Protein AF-A0A317DSK6-F1 (afdb_monomer)

Foldseek 3Di:
DDDPQCDALLNCLLVVHDLVPQPDDPLALSNLRSQLNVLCSVLVVDDPPDVSSVVSNVSSVVSVVSSVVRDHPPPDD

Mean predicted aligned error: 6.09 Å

Solvent-accessible surface area (backbone atoms only — not comparable to full-atom values): 4332 Å² total; per-residue (Å²): 137,83,69,94,85,68,79,50,22,31,58,39,26,67,71,70,47,61,81,85,71,59,87,49,61,86,84,38,24,65,28,24,44,34,51,15,36,21,28,42,28,46,24,68,78,42,58,92,85,38,71,66,25,56,54,26,44,51,51,16,50,53,2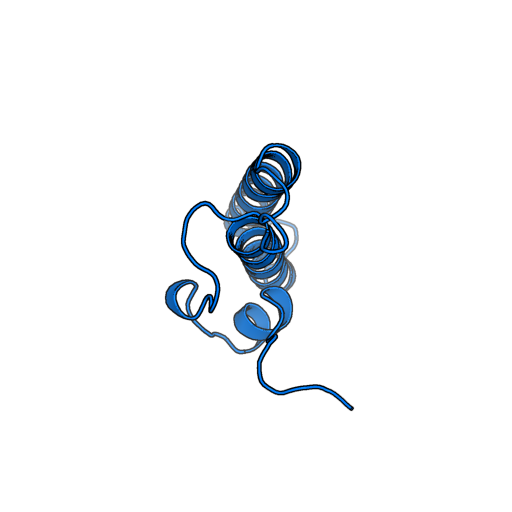4,45,54,46,27,71,69,28,63,74,74,77,75,81,130

Secondary structure (DSSP, 8-state):
---TT---HHHHHHTT--GGG--SPTTSHHHHHHHHHHHHHHHHHS-TT-HHHHHHHHHHHHHHHHHHHSPP-----

Sequence (77 aa):
MITPHNMDGRVAAQQGRPVSTNPHATGTRAYYGWLADWHEGQAVQLRAGDPKRCKLNEMARQYRLRFHLAPPSAAGA

Radius of gyration: 13.2 Å; Cα contacts (8 Å, |Δi|>4): 102; chains: 1; bounding box: 29×29×39 Å

Organism: NCBI:txid2211142

pLDDT: mean 85.23, std 17.49, range [33.91, 97.12]

Structure (mmCIF, N/CA/C/O backbone):
data_AF-A0A317DSK6-F1
#
_entry.id   AF-A0A317DSK6-F1
#
loop_
_atom_site.group_PDB
_atom_site.id
_atom_site.type_symbol
_atom_site.label_atom_id
_atom_site.label_alt_id
_atom_site.label_comp_id
_atom_site.label_asym_id
_atom_site.label_entity_id
_atom_site.label_seq_id
_atom_site.pdbx_PDB_ins_code
_atom_site.Cartn_x
_atom_site.Cartn_y
_atom_site.Cartn_z
_atom_site.occupancy
_atom_site.B_iso_or_equiv
_atom_site.auth_seq_id
_atom_si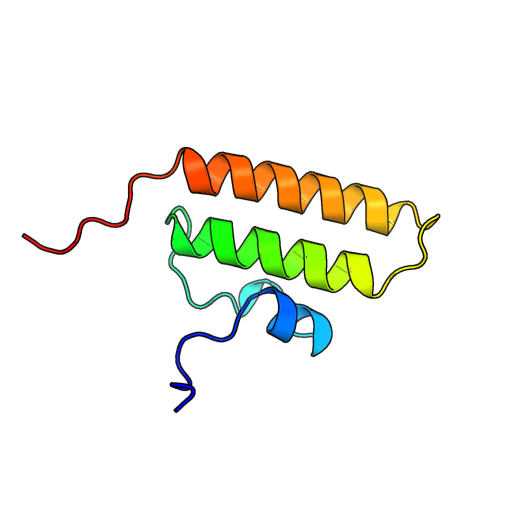te.auth_comp_id
_atom_site.auth_asym_id
_atom_site.auth_atom_id
_atom_site.pdbx_PDB_model_num
ATOM 1 N N . MET A 1 1 ? -8.294 -19.979 -14.992 1.00 35.22 1 MET A N 1
ATOM 2 C CA . MET A 1 1 ? -6.927 -20.379 -14.595 1.00 35.22 1 MET A CA 1
ATOM 3 C C . MET A 1 1 ? -6.306 -19.207 -13.853 1.00 35.22 1 MET A C 1
ATOM 5 O O . MET A 1 1 ? -6.103 -18.174 -14.470 1.00 35.22 1 MET A O 1
ATOM 9 N N . ILE A 1 2 ? -6.111 -19.315 -12.536 1.00 36.84 2 ILE A N 1
ATOM 10 C CA . ILE A 1 2 ? -5.435 -18.286 -11.731 1.00 36.84 2 ILE A CA 1
ATOM 11 C C . ILE A 1 2 ? -3.972 -18.713 -11.661 1.00 36.84 2 ILE A C 1
ATOM 13 O O . ILE A 1 2 ? -3.644 -19.692 -10.995 1.00 36.84 2 ILE A O 1
ATOM 17 N N . THR A 1 3 ? -3.104 -18.052 -12.419 1.00 39.16 3 THR A N 1
ATOM 18 C CA . THR A 1 3 ? -1.660 -18.282 -12.335 1.00 39.16 3 THR A CA 1
ATOM 19 C C . THR A 1 3 ? -1.161 -17.885 -10.939 1.00 39.16 3 THR A C 1
ATOM 21 O O . THR A 1 3 ? -1.431 -16.764 -10.507 1.00 39.16 3 THR A O 1
ATOM 24 N N . PRO A 1 4 ? -0.401 -18.745 -10.238 1.00 42.97 4 PRO A N 1
ATOM 25 C CA . PRO A 1 4 ? 0.029 -18.532 -8.849 1.00 42.97 4 PRO A CA 1
ATOM 26 C C . PRO A 1 4 ? 1.052 -17.392 -8.640 1.00 42.97 4 PRO A C 1
ATOM 28 O O . PRO A 1 4 ? 1.555 -17.223 -7.533 1.00 42.97 4 PRO A O 1
ATOM 31 N N . HIS A 1 5 ? 1.359 -16.593 -9.669 1.00 48.69 5 HIS A N 1
ATOM 32 C CA . HIS A 1 5 ? 2.396 -15.553 -9.631 1.00 48.69 5 HIS A CA 1
ATOM 33 C C . HIS A 1 5 ? 1.895 -14.114 -9.444 1.00 48.69 5 HIS A C 1
ATOM 35 O O . HIS A 1 5 ? 2.717 -13.226 -9.255 1.00 48.69 5 HIS A O 1
ATOM 41 N N . ASN A 1 6 ? 0.582 -13.878 -9.406 1.00 57.12 6 ASN A N 1
ATOM 42 C CA . ASN A 1 6 ? 0.007 -12.547 -9.177 1.00 57.12 6 ASN A CA 1
ATOM 43 C C . ASN A 1 6 ? -0.993 -12.601 -8.018 1.00 57.12 6 ASN A C 1
ATOM 45 O O . ASN A 1 6 ? -2.200 -12.527 -8.226 1.00 57.12 6 ASN A O 1
ATOM 49 N N . MET A 1 7 ? -0.513 -12.795 -6.787 1.00 69.44 7 MET A N 1
ATOM 50 C CA . MET A 1 7 ? -1.380 -12.598 -5.624 1.00 69.44 7 MET A CA 1
ATOM 51 C C . MET A 1 7 ? -1.672 -11.101 -5.491 1.00 69.44 7 MET A C 1
ATOM 53 O O . MET A 1 7 ? -0.769 -10.329 -5.167 1.00 69.44 7 MET A O 1
ATOM 57 N N . ASP A 1 8 ? -2.924 -10.710 -5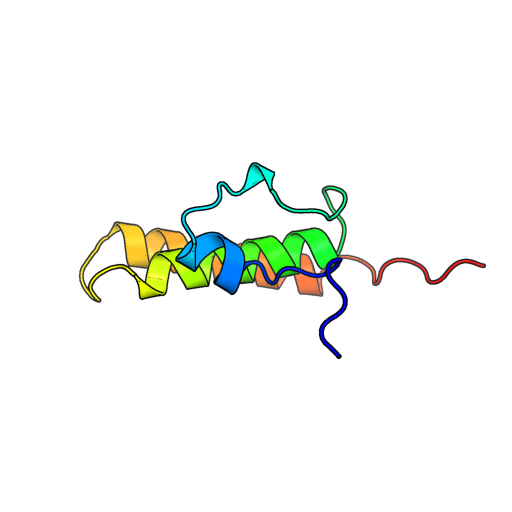.722 1.00 85.62 8 ASP A N 1
ATOM 58 C CA . ASP A 1 8 ? -3.382 -9.332 -5.551 1.00 85.62 8 ASP A CA 1
ATOM 59 C C . ASP A 1 8 ? -3.093 -8.827 -4.133 1.00 85.62 8 ASP A C 1
ATOM 61 O O . ASP A 1 8 ? -3.315 -9.535 -3.142 1.00 85.62 8 ASP A O 1
ATOM 65 N N . GLY A 1 9 ? -2.648 -7.572 -4.016 1.00 91.00 9 GLY A N 1
ATOM 66 C CA . GLY A 1 9 ? -2.314 -6.970 -2.722 1.00 91.00 9 GLY A CA 1
ATOM 67 C C . GLY A 1 9 ? -3.482 -7.019 -1.739 1.00 91.00 9 GLY A C 1
ATOM 68 O O . GLY A 1 9 ? -3.296 -7.326 -0.560 1.00 91.00 9 GLY A O 1
ATOM 69 N N . ARG A 1 10 ? -4.710 -6.829 -2.236 1.00 93.25 10 ARG A N 1
ATOM 70 C CA . ARG A 1 10 ? -5.937 -6.919 -1.434 1.00 93.25 10 ARG A CA 1
ATOM 71 C C . ARG A 1 10 ? -6.131 -8.308 -0.821 1.00 93.25 10 ARG A C 1
ATOM 73 O O . ARG A 1 10 ? -6.463 -8.401 0.360 1.00 93.25 10 ARG A O 1
ATOM 80 N N . VAL A 1 11 ? -5.899 -9.370 -1.594 1.00 92.50 11 VAL A N 1
ATOM 81 C CA . VAL A 1 11 ? -6.018 -10.759 -1.119 1.00 92.50 11 VAL A CA 1
ATOM 82 C C . VAL A 1 11 ? -4.936 -11.054 -0.084 1.00 92.50 11 VAL A C 1
ATOM 84 O O . VAL A 1 11 ? -5.234 -11.601 0.975 1.00 92.50 11 VAL A O 1
ATOM 87 N N . ALA A 1 12 ? -3.696 -10.625 -0.338 1.00 93.00 12 ALA A N 1
ATOM 88 C CA . ALA A 1 12 ? -2.600 -10.775 0.616 1.00 93.00 12 ALA A CA 1
ATOM 89 C C . ALA A 1 12 ? -2.922 -10.103 1.965 1.00 93.00 12 ALA A C 1
ATOM 91 O O . ALA A 1 12 ? -2.742 -10.711 3.020 1.00 93.00 12 ALA A O 1
ATOM 92 N N . ALA A 1 13 ? -3.470 -8.886 1.942 1.00 94.81 13 ALA A N 1
ATOM 93 C CA . ALA A 1 13 ? -3.887 -8.176 3.148 1.00 94.81 13 ALA A CA 1
ATOM 94 C C . ALA A 1 13 ? -5.005 -8.896 3.917 1.00 94.81 13 ALA A C 1
ATOM 96 O O . ALA A 1 13 ? -4.937 -9.004 5.141 1.00 94.81 13 ALA A O 1
ATOM 97 N N . GLN A 1 14 ? -6.015 -9.409 3.213 1.00 92.62 14 GLN A N 1
ATOM 98 C CA . GLN A 1 14 ? -7.123 -10.163 3.814 1.00 92.62 14 GLN A CA 1
ATOM 99 C C . GLN A 1 14 ? -6.677 -11.500 4.417 1.00 92.62 14 GLN A C 1
ATOM 101 O O . GLN A 1 14 ? -7.287 -11.983 5.363 1.00 92.62 14 GLN A O 1
ATOM 106 N N . GLN A 1 15 ? -5.584 -12.073 3.913 1.00 93.38 15 GLN A N 1
ATOM 107 C CA . GLN A 1 15 ? -4.949 -13.266 4.476 1.00 93.38 15 GLN A CA 1
ATOM 108 C C . GLN A 1 15 ? -3.965 -12.952 5.618 1.00 93.38 15 GLN A C 1
ATOM 110 O O . GLN A 1 15 ? -3.278 -13.853 6.094 1.00 93.38 15 GLN A O 1
ATOM 115 N N . GLY A 1 16 ? -3.841 -11.687 6.038 1.00 92.56 16 GLY A N 1
ATOM 116 C CA . GLY A 1 16 ? -2.900 -11.278 7.084 1.00 92.56 16 GLY A CA 1
ATOM 117 C C . GLY A 1 16 ? -1.429 -11.326 6.657 1.00 92.56 16 GLY A C 1
ATOM 118 O O . GLY A 1 16 ? -0.541 -11.301 7.509 1.00 92.56 16 GLY A O 1
ATOM 119 N N . ARG A 1 17 ? -1.139 -11.391 5.350 1.00 93.12 17 ARG A N 1
ATOM 120 C CA . ARG A 1 17 ? 0.241 -11.378 4.854 1.00 93.12 17 ARG A CA 1
ATOM 121 C C . ARG A 1 17 ? 0.853 -9.984 4.996 1.00 93.12 17 ARG A C 1
ATOM 123 O O . ARG A 1 17 ? 0.183 -8.991 4.692 1.00 93.12 17 ARG A O 1
ATOM 130 N N . PRO A 1 18 ? 2.130 -9.883 5.400 1.00 93.69 18 PRO A N 1
ATOM 131 C CA . PRO A 1 18 ? 2.790 -8.595 5.532 1.00 93.69 18 PRO A CA 1
ATOM 132 C C . PRO A 1 18 ? 3.064 -7.965 4.164 1.00 93.69 18 PRO A C 1
ATOM 134 O O . PRO A 1 18 ? 3.201 -8.651 3.150 1.00 93.69 18 PRO A O 1
ATOM 137 N N . VAL A 1 19 ? 3.215 -6.640 4.152 1.00 91.62 19 VAL A N 1
ATOM 138 C CA . VAL A 1 19 ? 3.521 -5.847 2.949 1.00 91.62 19 VAL A CA 1
ATOM 139 C C . VAL A 1 19 ? 4.817 -6.289 2.245 1.00 91.62 19 VAL A C 1
ATOM 141 O O . VAL A 1 19 ? 4.948 -6.136 1.035 1.00 91.62 19 VAL A O 1
ATOM 144 N N . SER A 1 20 ? 5.757 -6.892 2.982 1.00 91.00 20 SER A N 1
ATOM 145 C CA . SER A 1 20 ? 7.010 -7.452 2.454 1.00 91.00 20 SER A CA 1
ATOM 146 C C . SER A 1 20 ? 6.809 -8.656 1.530 1.00 91.00 20 SER A C 1
ATOM 148 O O . SER A 1 20 ? 7.750 -9.062 0.859 1.00 91.00 20 SER A O 1
ATOM 150 N N . THR A 1 21 ? 5.595 -9.215 1.467 1.00 92.56 21 THR A N 1
ATOM 151 C CA . THR A 1 21 ? 5.240 -10.275 0.507 1.00 92.56 21 THR A CA 1
ATOM 152 C C . THR A 1 21 ? 4.934 -9.753 -0.896 1.00 92.56 21 THR A C 1
ATOM 154 O O . THR A 1 21 ? 4.615 -10.556 -1.771 1.00 92.56 21 THR A O 1
ATOM 157 N N . ASN A 1 22 ? 5.030 -8.437 -1.123 1.00 92.25 22 ASN A N 1
ATOM 158 C CA . ASN A 1 22 ? 4.900 -7.840 -2.448 1.00 92.25 22 ASN A CA 1
ATOM 159 C C . ASN A 1 22 ? 5.913 -8.480 -3.419 1.00 92.25 22 ASN A C 1
ATOM 161 O O . ASN A 1 22 ? 7.118 -8.357 -3.188 1.00 92.25 22 ASN A O 1
ATOM 165 N N . PRO A 1 23 ? 5.462 -9.140 -4.501 1.00 90.44 23 PRO A N 1
ATOM 166 C CA . PRO A 1 23 ? 6.359 -9.823 -5.430 1.00 90.44 23 PRO A CA 1
ATOM 167 C C . PRO A 1 23 ? 7.046 -8.869 -6.419 1.00 90.44 23 PRO A C 1
ATOM 169 O O . PRO A 1 23 ? 7.924 -9.286 -7.172 1.00 90.44 23 PRO A O 1
ATOM 172 N N . HIS A 1 24 ? 6.634 -7.602 -6.474 1.00 88.50 24 HIS A N 1
ATOM 173 C CA . HIS A 1 24 ? 7.105 -6.656 -7.476 1.00 88.50 24 HIS A CA 1
ATOM 174 C C . HIS A 1 24 ? 8.320 -5.864 -6.991 1.00 88.50 24 HIS A C 1
ATOM 176 O O . HIS A 1 24 ? 8.409 -5.462 -5.831 1.00 88.50 24 HIS A O 1
ATOM 182 N N . ALA A 1 25 ? 9.232 -5.565 -7.916 1.00 88.12 25 ALA A N 1
ATOM 183 C CA . ALA A 1 25 ? 10.394 -4.735 -7.631 1.00 88.12 25 ALA A CA 1
ATOM 184 C C . ALA A 1 25 ? 9.983 -3.318 -7.198 1.00 88.12 25 ALA A C 1
ATOM 186 O O . ALA A 1 25 ? 9.131 -2.683 -7.829 1.00 88.12 25 ALA A O 1
ATOM 187 N N . THR A 1 26 ? 10.621 -2.809 -6.143 1.00 90.31 26 THR A N 1
ATOM 188 C CA . THR A 1 26 ? 10.381 -1.467 -5.600 1.00 90.31 26 THR A CA 1
ATOM 189 C C . THR A 1 26 ? 10.472 -0.395 -6.684 1.00 90.31 26 THR A C 1
ATOM 191 O O . THR A 1 26 ? 11.363 -0.415 -7.528 1.00 90.31 26 THR A O 1
ATOM 194 N N . GLY A 1 27 ? 9.548 0.565 -6.652 1.00 88.38 27 GLY A N 1
ATOM 195 C CA . GLY A 1 27 ? 9.533 1.697 -7.584 1.00 88.38 27 GLY A CA 1
ATOM 196 C C . GLY A 1 27 ? 8.864 1.418 -8.930 1.00 88.38 27 GLY A C 1
ATOM 197 O O . GLY A 1 27 ? 8.627 2.355 -9.689 1.00 88.38 27 GLY A O 1
ATOM 198 N N . THR A 1 28 ? 8.503 0.167 -9.217 1.00 90.12 28 THR A N 1
ATOM 199 C CA . THR A 1 28 ? 7.739 -0.172 -10.423 1.00 90.12 28 THR A CA 1
ATOM 200 C C . THR A 1 28 ? 6.262 0.194 -10.289 1.00 90.12 28 THR A C 1
ATOM 202 O O . THR A 1 28 ? 5.708 0.283 -9.189 1.00 90.12 28 THR A O 1
ATOM 205 N N . ARG A 1 29 ? 5.583 0.342 -11.432 1.00 91.25 29 ARG A N 1
ATOM 206 C CA . ARG A 1 29 ? 4.129 0.527 -11.471 1.00 91.25 29 ARG A CA 1
ATOM 207 C C . ARG A 1 29 ? 3.399 -0.611 -10.747 1.00 91.25 29 ARG A C 1
ATOM 209 O O . ARG A 1 29 ? 2.547 -0.340 -9.910 1.00 91.25 29 ARG A O 1
ATOM 216 N N . ALA A 1 30 ? 3.779 -1.865 -10.994 1.00 90.88 30 ALA A N 1
ATOM 217 C CA . ALA A 1 30 ? 3.173 -3.025 -10.335 1.00 90.88 30 ALA A CA 1
ATOM 218 C C . ALA A 1 30 ? 3.367 -3.006 -8.807 1.00 90.88 30 ALA A C 1
ATOM 220 O O . ALA A 1 30 ? 2.424 -3.273 -8.066 1.00 90.88 30 ALA A O 1
ATOM 221 N N . TYR A 1 31 ? 4.543 -2.588 -8.327 1.00 92.56 31 TYR A N 1
ATOM 222 C CA . TYR A 1 31 ? 4.804 -2.421 -6.897 1.00 92.56 31 TYR A CA 1
ATOM 223 C C . TYR A 1 31 ? 3.850 -1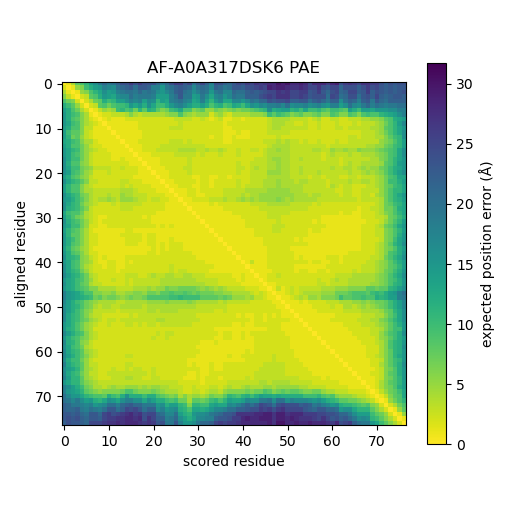.426 -6.238 1.00 92.56 31 TYR A C 1
ATOM 225 O O . TYR A 1 31 ? 3.251 -1.747 -5.212 1.00 92.56 31 TYR A O 1
ATOM 233 N N . TYR A 1 32 ? 3.658 -0.248 -6.836 1.00 94.5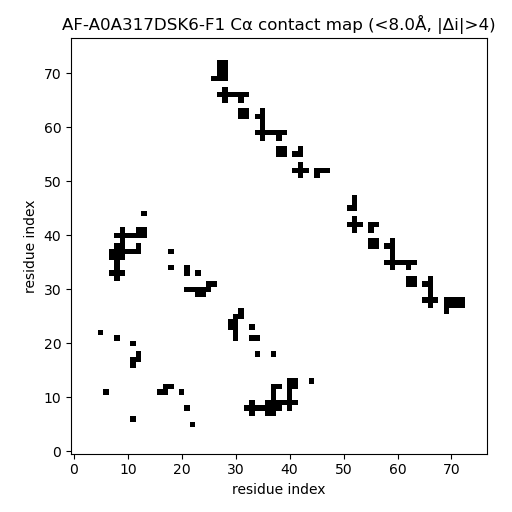6 32 TYR A N 1
ATOM 234 C CA . TYR A 1 32 ? 2.741 0.754 -6.292 1.00 94.56 32 TYR A CA 1
ATOM 235 C C . TYR A 1 32 ? 1.274 0.323 -6.367 1.00 94.56 32 TYR A C 1
ATOM 237 O O . TYR A 1 32 ? 0.526 0.574 -5.424 1.00 94.56 32 TYR A O 1
ATOM 245 N N . GLY A 1 33 ? 0.871 -0.355 -7.445 1.00 94.19 33 GLY A N 1
ATOM 246 C CA . GLY A 1 33 ? -0.480 -0.908 -7.576 1.00 94.19 33 GLY A CA 1
ATOM 247 C C . GLY A 1 33 ? -0.778 -1.918 -6.470 1.00 94.19 33 GLY A C 1
ATOM 248 O O . GLY A 1 33 ? -1.729 -1.751 -5.712 1.00 94.19 33 GLY A O 1
ATOM 249 N N . TRP A 1 34 ? 0.122 -2.883 -6.287 1.00 95.50 34 TRP A N 1
ATOM 250 C CA . TRP A 1 34 ? -0.005 -3.894 -5.242 1.00 95.50 34 TRP A CA 1
ATOM 251 C C . TRP A 1 34 ? -0.053 -3.285 -3.837 1.00 95.50 34 TRP A C 1
ATOM 253 O O . TRP A 1 34 ? -0.881 -3.683 -3.018 1.00 95.50 34 TRP A O 1
ATOM 263 N N . LEU A 1 35 ? 0.794 -2.287 -3.548 1.00 96.12 35 LEU A N 1
ATOM 264 C CA . LEU A 1 35 ? 0.761 -1.593 -2.259 1.00 96.12 35 LEU A CA 1
ATOM 265 C C . LEU A 1 35 ? -0.569 -0.883 -2.026 1.00 96.12 35 LEU A C 1
ATOM 267 O O . LEU A 1 35 ? -1.081 -0.932 -0.907 1.00 96.12 35 LEU A O 1
ATOM 271 N N . ALA A 1 36 ? -1.130 -0.234 -3.048 1.00 96.38 36 ALA A N 1
ATOM 272 C CA . ALA A 1 36 ? -2.433 0.402 -2.926 1.00 96.38 36 ALA A CA 1
ATOM 273 C C . ALA A 1 36 ? -3.511 -0.624 -2.554 1.00 96.38 36 ALA A C 1
ATOM 275 O O . ALA A 1 36 ? -4.219 -0.436 -1.563 1.00 96.38 36 ALA A O 1
ATOM 276 N N . ASP A 1 37 ? -3.568 -1.738 -3.281 1.00 95.75 37 ASP A N 1
ATOM 277 C CA . ASP A 1 37 ? -4.562 -2.787 -3.057 1.00 95.75 37 ASP A CA 1
ATOM 278 C C . ASP A 1 37 ? -4.405 -3.449 -1.682 1.00 95.75 37 ASP A C 1
ATOM 280 O O . ASP A 1 37 ? -5.399 -3.747 -1.015 1.00 95.75 37 ASP A O 1
ATOM 284 N N . TRP A 1 38 ? -3.165 -3.635 -1.216 1.00 97.00 38 TRP A N 1
ATOM 285 C CA . TRP A 1 38 ? -2.881 -4.167 0.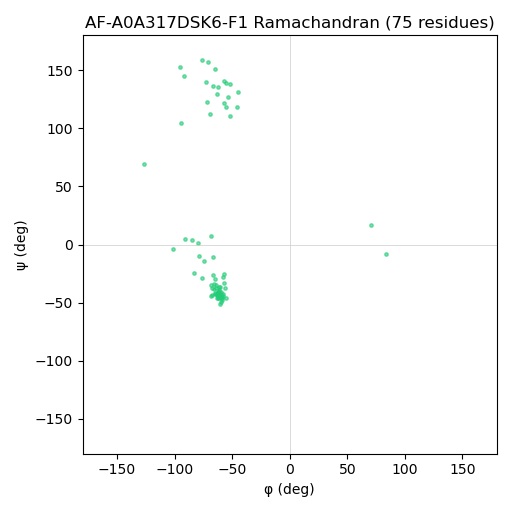118 1.00 97.00 38 TRP A CA 1
ATOM 286 C C . TRP A 1 38 ? -3.394 -3.243 1.226 1.00 97.00 38 TRP A C 1
ATOM 288 O O . TRP A 1 38 ? -4.073 -3.696 2.150 1.00 97.00 38 TRP A O 1
ATOM 298 N N . HIS A 1 39 ? -3.142 -1.936 1.121 1.00 96.75 39 HIS A N 1
ATOM 299 C CA . HIS A 1 39 ? -3.611 -0.972 2.119 1.00 96.75 39 HIS A CA 1
ATOM 300 C C . HIS A 1 39 ? -5.140 -0.870 2.143 1.00 96.75 39 HIS A C 1
ATOM 302 O O . HIS A 1 39 ? -5.730 -0.820 3.223 1.00 96.75 39 HIS A O 1
ATOM 308 N N . GLU A 1 40 ? -5.801 -0.926 0.985 1.00 95.38 40 GLU A N 1
ATOM 309 C CA . GLU A 1 40 ? -7.263 -1.017 0.933 1.00 95.38 40 GLU A CA 1
ATOM 310 C C . GLU A 1 40 ? -7.794 -2.308 1.555 1.00 95.38 40 GLU A C 1
ATOM 312 O O . GLU A 1 40 ? -8.771 -2.277 2.301 1.00 95.38 40 GLU A O 1
ATOM 317 N N . GLY A 1 41 ? -7.151 -3.445 1.280 1.00 94.94 41 GLY A N 1
ATOM 318 C CA . GLY A 1 41 ? -7.534 -4.729 1.864 1.00 94.94 41 GLY A CA 1
ATOM 319 C C . GLY A 1 41 ? -7.440 -4.731 3.392 1.00 94.94 41 GLY A C 1
ATOM 320 O O . GLY A 1 41 ? -8.307 -5.300 4.055 1.00 94.94 41 GLY A O 1
ATOM 321 N N . GLN A 1 42 ? -6.444 -4.049 3.966 1.00 95.19 42 GLN A N 1
ATOM 322 C CA . GLN A 1 42 ? -6.369 -3.810 5.411 1.00 95.19 42 GLN A CA 1
ATOM 323 C C . GLN A 1 42 ? -7.476 -2.857 5.886 1.00 95.19 42 GLN A C 1
ATOM 325 O O . GLN A 1 42 ? -8.143 -3.127 6.881 1.00 95.19 42 GLN A O 1
ATOM 330 N N . ALA A 1 43 ? -7.723 -1.762 5.161 1.00 94.94 43 ALA A N 1
ATOM 331 C CA . ALA A 1 43 ? -8.733 -0.770 5.531 1.00 94.94 43 ALA A CA 1
ATOM 332 C C . ALA A 1 43 ? -10.156 -1.358 5.577 1.00 94.94 43 ALA A C 1
ATOM 334 O O . ALA A 1 43 ? -10.946 -1.001 6.452 1.00 94.94 43 ALA A O 1
ATOM 335 N N . VAL A 1 44 ? -10.482 -2.280 4.664 1.00 93.38 44 VAL A N 1
ATOM 336 C CA . VAL A 1 44 ? -11.787 -2.962 4.609 1.00 93.38 44 VAL A CA 1
ATOM 337 C C . VAL A 1 44 ? -12.031 -3.849 5.834 1.00 93.38 44 VAL A C 1
ATOM 339 O O . VAL A 1 44 ? -13.177 -3.985 6.256 1.00 93.38 44 VAL A O 1
ATOM 342 N N . GLN A 1 45 ? -10.977 -4.404 6.438 1.00 92.00 45 GLN A N 1
ATOM 343 C CA . GLN A 1 45 ? -11.084 -5.225 7.652 1.00 92.00 45 GLN A CA 1
ATOM 344 C C . GLN A 1 45 ? -11.347 -4.390 8.915 1.00 92.00 45 GLN A C 1
ATOM 346 O O . GLN A 1 45 ? -11.737 -4.929 9.950 1.00 92.00 45 GLN A O 1
ATOM 351 N N . LEU A 1 46 ? -11.157 -3.071 8.843 1.00 93.44 46 LEU A N 1
ATOM 352 C CA . LEU A 1 46 ? -11.370 -2.154 9.955 1.00 93.44 46 LEU A CA 1
ATOM 353 C C . LEU A 1 46 ? -12.759 -1.514 9.910 1.00 93.44 46 LEU A C 1
ATOM 355 O O . LEU A 1 46 ? -13.351 -1.287 8.850 1.00 93.44 46 LEU A O 1
ATOM 359 N N . ARG A 1 47 ? -13.269 -1.137 11.086 1.00 92.06 47 ARG A N 1
ATOM 360 C CA . ARG A 1 47 ? -14.538 -0.404 11.209 1.00 92.06 47 ARG A CA 1
ATOM 361 C C . ARG A 1 47 ? -14.431 0.979 10.560 1.00 92.06 47 ARG A C 1
ATOM 363 O O . ARG A 1 47 ? -13.363 1.583 10.540 1.00 92.06 47 ARG A O 1
ATOM 370 N N . ALA A 1 48 ? -15.551 1.502 10.059 1.00 84.88 48 ALA A N 1
ATOM 371 C CA . ALA A 1 48 ? -15.592 2.768 9.318 1.00 84.88 48 ALA A CA 1
ATOM 372 C C . ALA A 1 48 ? -15.024 3.974 10.096 1.00 84.88 48 ALA A C 1
ATOM 374 O O . ALA A 1 48 ? -14.414 4.844 9.487 1.00 84.88 48 ALA A O 1
ATOM 375 N N . GLY A 1 49 ? -15.184 4.002 11.423 1.00 88.06 49 GLY A N 1
ATOM 376 C CA . GLY A 1 49 ? -14.664 5.064 12.293 1.00 88.06 49 GLY A CA 1
ATOM 377 C C . GLY A 1 49 ? -13.264 4.817 12.862 1.00 88.06 49 GLY A C 1
ATOM 378 O O . GLY A 1 49 ? -12.817 5.597 13.696 1.00 88.06 49 GLY A O 1
ATOM 379 N N . ASP A 1 50 ? -12.578 3.736 12.475 1.00 93.75 50 ASP A N 1
ATOM 380 C CA . ASP A 1 50 ? -11.228 3.471 12.974 1.00 93.75 50 ASP A CA 1
ATOM 381 C C . ASP A 1 50 ? -10.234 4.467 12.342 1.00 93.75 50 ASP A C 1
ATOM 383 O O . ASP A 1 50 ? -10.107 4.505 11.113 1.00 93.75 50 ASP A O 1
ATOM 387 N N . PRO A 1 51 ? -9.481 5.258 13.128 1.00 92.69 51 PRO A N 1
ATOM 388 C CA . PRO A 1 51 ? -8.491 6.187 12.580 1.00 92.69 51 PRO A CA 1
ATOM 389 C C . PRO A 1 51 ? -7.421 5.482 11.730 1.00 92.69 51 PRO A C 1
ATOM 391 O O . PRO A 1 51 ? -6.891 6.069 10.781 1.00 92.69 51 PRO A O 1
ATOM 394 N N . LYS A 1 52 ? -7.125 4.203 12.004 1.00 93.75 52 LYS A N 1
ATOM 395 C CA . LYS A 1 52 ? -6.213 3.398 11.182 1.00 93.75 52 LYS A CA 1
ATOM 396 C C . LYS A 1 52 ? -6.779 3.162 9.785 1.00 93.75 52 LYS A C 1
ATOM 398 O O . LYS A 1 52 ? -6.011 3.169 8.828 1.00 93.75 52 LYS A O 1
ATOM 403 N N . ARG A 1 53 ? -8.101 3.028 9.637 1.00 94.62 53 ARG A N 1
ATOM 404 C CA . ARG A 1 53 ? -8.758 2.888 8.329 1.00 94.62 53 ARG A CA 1
ATOM 405 C C . ARG A 1 53 ? -8.538 4.126 7.469 1.00 94.62 53 ARG A C 1
ATOM 407 O O . ARG A 1 53 ? -8.159 3.993 6.309 1.00 94.62 53 ARG A O 1
ATOM 414 N N . CYS A 1 54 ? -8.715 5.320 8.039 1.00 93.75 54 CYS A N 1
ATOM 415 C CA . CYS A 1 54 ? -8.450 6.578 7.338 1.00 93.75 54 CYS A CA 1
ATOM 416 C C . CYS A 1 54 ? -6.989 6.666 6.882 1.00 93.75 54 CYS A C 1
ATOM 418 O O . CYS A 1 54 ? -6.725 6.984 5.724 1.00 93.75 54 CYS A O 1
ATOM 420 N N . LYS A 1 55 ? -6.044 6.309 7.761 1.00 95.31 55 LYS A N 1
ATOM 421 C CA . LYS A 1 55 ? -4.614 6.300 7.428 1.00 95.31 55 LYS A CA 1
ATOM 422 C C . LYS A 1 55 ? -4.281 5.319 6.300 1.00 95.31 55 LYS A C 1
ATOM 424 O O . LYS A 1 55 ? -3.547 5.674 5.384 1.00 95.31 55 LYS A O 1
ATOM 429 N N . LEU A 1 56 ? -4.830 4.106 6.344 1.00 95.81 56 LEU A N 1
ATOM 430 C CA . LEU A 1 56 ? -4.624 3.090 5.308 1.00 95.81 56 LEU A CA 1
ATOM 431 C C . LEU A 1 56 ? -5.215 3.523 3.959 1.00 95.81 56 LEU A C 1
ATOM 433 O O . LEU A 1 56 ? -4.556 3.373 2.935 1.00 95.81 56 LEU A O 1
ATOM 437 N N . ASN A 1 57 ? -6.408 4.122 3.952 1.00 95.31 57 ASN A N 1
ATOM 438 C CA . ASN A 1 57 ? -7.012 4.668 2.733 1.00 95.31 57 ASN A CA 1
ATOM 439 C C . ASN A 1 57 ? -6.175 5.804 2.129 1.00 95.31 57 ASN A C 1
ATOM 441 O O . ASN A 1 57 ? -5.988 5.853 0.913 1.00 95.31 57 ASN A O 1
ATOM 445 N N . GLU A 1 58 ? -5.636 6.695 2.963 1.00 96.31 58 GLU A N 1
ATOM 446 C CA . GLU A 1 58 ? -4.754 7.768 2.496 1.00 96.31 58 GLU A CA 1
ATOM 447 C C . GLU A 1 58 ? -3.450 7.204 1.912 1.00 96.31 58 GLU A C 1
ATOM 449 O O . GLU A 1 58 ? -3.034 7.600 0.823 1.00 96.31 58 GLU A O 1
ATOM 454 N N . MET A 1 59 ? -2.846 6.203 2.560 1.00 96.69 59 MET A N 1
ATOM 455 C CA . MET A 1 59 ? -1.684 5.499 2.006 1.00 96.69 59 MET A CA 1
ATOM 456 C C . MET A 1 59 ? -2.001 4.834 0.662 1.00 96.69 59 MET A C 1
ATOM 458 O O . MET A 1 59 ? -1.239 4.984 -0.294 1.00 96.69 59 MET A O 1
ATOM 462 N N . ALA A 1 60 ? -3.142 4.148 0.553 1.00 96.19 60 ALA A N 1
ATOM 463 C CA . ALA A 1 60 ? -3.578 3.536 -0.697 1.00 96.19 60 ALA A CA 1
ATOM 464 C C . ALA A 1 60 ? -3.718 4.572 -1.822 1.00 96.19 60 ALA A C 1
ATOM 466 O O . ALA A 1 60 ? -3.261 4.348 -2.946 1.00 96.19 60 ALA A O 1
ATOM 467 N N . ARG A 1 61 ? -4.287 5.743 -1.515 1.00 96.38 61 ARG A N 1
ATOM 468 C CA . ARG A 1 61 ? -4.407 6.861 -2.457 1.00 96.38 61 ARG A CA 1
ATOM 469 C C . ARG A 1 61 ? -3.041 7.368 -2.918 1.00 96.38 61 ARG A C 1
ATOM 471 O O . ARG A 1 61 ? -2.839 7.547 -4.118 1.00 96.38 61 ARG A O 1
ATOM 478 N N . GLN A 1 62 ? -2.092 7.557 -2.003 1.00 97.12 62 GLN A N 1
ATOM 479 C CA . GLN A 1 62 ? -0.733 7.989 -2.349 1.00 97.12 62 GLN A CA 1
ATOM 480 C C . GLN A 1 62 ? -0.022 6.979 -3.255 1.00 97.12 62 GLN A C 1
ATOM 482 O O . GLN A 1 62 ? 0.626 7.36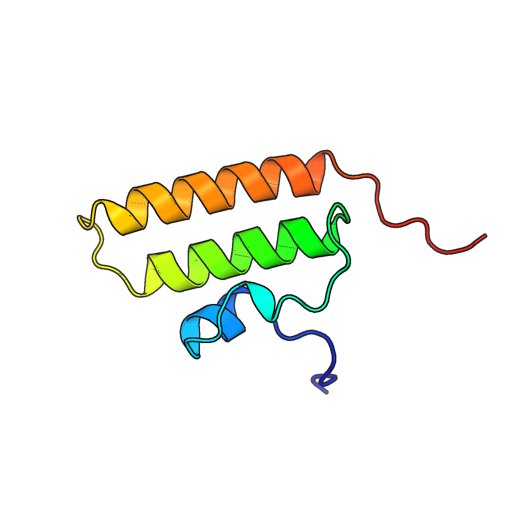8 -4.229 1.00 97.12 62 GLN A O 1
ATOM 487 N N . TYR A 1 63 ? -0.181 5.681 -2.992 1.00 96.12 63 TYR A N 1
ATOM 488 C CA . TYR A 1 63 ? 0.375 4.649 -3.862 1.00 96.12 63 TYR A CA 1
ATOM 489 C C . TYR A 1 63 ? -0.308 4.597 -5.228 1.00 96.12 63 TYR A C 1
ATOM 491 O O . TYR A 1 63 ? 0.388 4.431 -6.224 1.00 96.12 63 TYR A O 1
ATOM 499 N N . ARG A 1 64 ? -1.619 4.849 -5.328 1.00 95.12 64 ARG A N 1
ATOM 500 C CA . ARG A 1 64 ? -2.282 5.012 -6.635 1.00 95.12 64 ARG A CA 1
ATOM 501 C C . ARG A 1 64 ? -1.741 6.193 -7.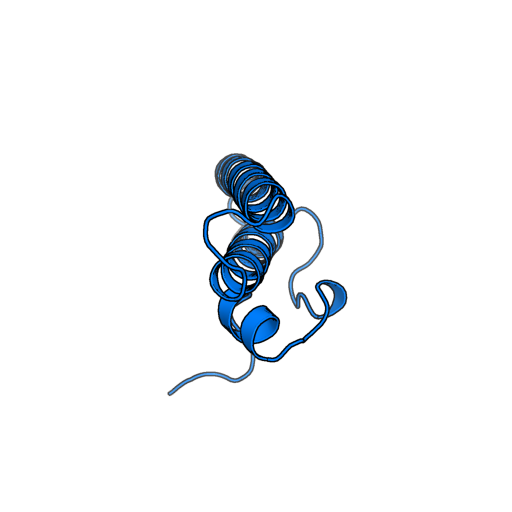426 1.00 95.12 64 ARG A C 1
ATOM 503 O O . ARG A 1 64 ? -1.509 6.064 -8.623 1.00 95.12 64 ARG A O 1
ATOM 510 N N . LEU A 1 65 ? -1.483 7.326 -6.774 1.00 95.12 65 LEU A N 1
ATOM 511 C CA . LEU A 1 65 ? -0.838 8.458 -7.443 1.00 95.12 65 LEU A CA 1
ATOM 512 C C . LEU A 1 65 ? 0.530 8.042 -7.998 1.00 95.12 65 LEU A C 1
ATOM 514 O O . LEU A 1 65 ? 0.812 8.271 -9.171 1.00 95.12 65 LEU A O 1
ATOM 518 N N . ARG A 1 66 ? 1.346 7.339 -7.204 1.00 93.88 66 ARG A N 1
ATOM 519 C CA . ARG A 1 66 ? 2.638 6.808 -7.671 1.00 93.88 66 ARG A CA 1
ATOM 520 C C . ARG A 1 66 ? 2.501 5.758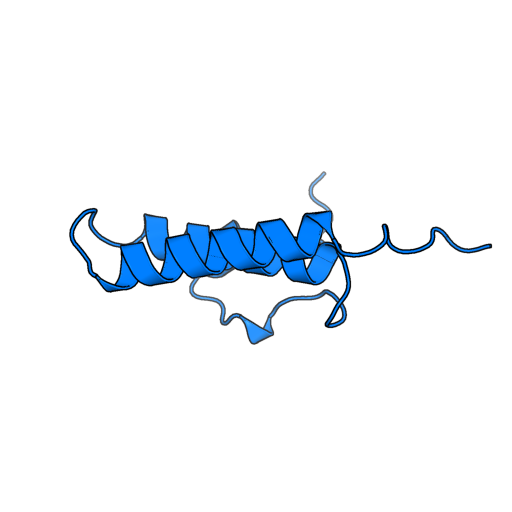 -8.771 1.00 93.88 66 ARG A C 1
ATOM 522 O O . ARG A 1 66 ? 3.326 5.742 -9.671 1.00 93.88 66 ARG A O 1
ATOM 529 N N . PHE A 1 67 ? 1.464 4.924 -8.747 1.00 91.75 67 PHE A N 1
ATOM 530 C CA . PHE A 1 67 ? 1.155 3.979 -9.821 1.00 91.75 67 PHE A CA 1
ATOM 531 C C . PHE A 1 67 ? 0.909 4.696 -11.154 1.00 91.75 67 PHE A C 1
ATOM 533 O O . PHE A 1 67 ? 1.371 4.225 -12.189 1.00 91.75 67 PHE A O 1
ATOM 540 N N . HIS A 1 68 ? 0.203 5.829 -11.135 1.00 89.94 68 HIS A N 1
ATOM 541 C CA . HIS A 1 68 ? -0.061 6.618 -12.340 1.00 89.94 68 HIS A CA 1
ATOM 542 C C . HIS A 1 68 ? 1.149 7.433 -12.810 1.00 89.94 68 HIS A C 1
ATOM 544 O O . HIS A 1 68 ? 1.276 7.680 -14.005 1.00 89.94 68 HIS A O 1
ATOM 550 N N . LEU A 1 69 ? 2.028 7.837 -11.889 1.00 90.31 69 LEU A N 1
ATOM 551 C CA . LEU A 1 69 ? 3.260 8.569 -12.202 1.00 90.31 69 LEU A CA 1
ATOM 552 C C . LEU A 1 69 ? 4.419 7.654 -12.613 1.00 90.31 69 LEU A C 1
ATOM 554 O O . LEU A 1 69 ? 5.345 8.102 -13.284 1.00 90.31 69 LEU A O 1
ATOM 558 N N . ALA A 1 70 ? 4.402 6.391 -12.186 1.00 83.44 70 ALA A N 1
ATOM 559 C CA . ALA A 1 70 ? 5.434 5.434 -12.539 1.00 83.44 70 ALA A CA 1
ATOM 560 C C . ALA A 1 70 ? 5.373 5.138 -14.043 1.00 83.44 70 ALA A C 1
ATOM 562 O O . ALA A 1 70 ? 4.280 4.903 -14.575 1.00 83.44 70 ALA A O 1
ATOM 563 N N . PRO A 1 71 ? 6.527 5.091 -14.733 1.00 75.25 71 PRO A N 1
ATOM 564 C CA . PRO A 1 71 ? 6.544 4.672 -16.121 1.00 75.25 71 PRO A CA 1
ATOM 565 C C . PRO A 1 71 ? 5.923 3.270 -16.219 1.00 75.25 71 PRO A C 1
ATOM 567 O O . PRO A 1 71 ? 6.142 2.438 -15.324 1.00 75.25 71 PRO A O 1
ATOM 570 N N . PRO A 1 72 ? 5.127 2.978 -17.265 1.00 65.75 72 PRO A N 1
ATOM 571 C CA . PRO A 1 72 ? 4.762 1.598 -17.539 1.00 65.75 72 PRO A CA 1
ATOM 572 C C . PRO A 1 72 ? 6.071 0.813 -17.628 1.00 65.75 72 PRO A C 1
ATOM 574 O O . PRO A 1 72 ? 6.988 1.256 -18.319 1.00 65.75 72 PRO A O 1
ATOM 577 N N . SER A 1 73 ? 6.193 -0.283 -16.867 1.00 58.44 73 SER A N 1
ATOM 578 C CA . SER A 1 73 ? 7.364 -1.159 -16.954 1.00 58.44 73 SER A CA 1
ATOM 579 C C . SER A 1 73 ? 7.639 -1.392 -18.430 1.00 58.44 73 SER A C 1
ATOM 581 O O . SER A 1 73 ? 6.742 -1.863 -19.130 1.00 58.44 73 SER A O 1
ATOM 583 N N . ALA A 1 74 ? 8.814 -0.964 -18.897 1.00 49.34 74 ALA A N 1
ATOM 584 C CA . ALA A 1 74 ? 9.204 -1.115 -20.285 1.00 49.34 74 ALA A CA 1
ATOM 585 C C . ALA A 1 74 ? 9.002 -2.588 -20.647 1.00 49.34 74 ALA A C 1
ATOM 587 O O . ALA A 1 74 ? 9.675 -3.463 -20.099 1.00 49.34 74 ALA A O 1
ATOM 588 N N . ALA A 1 75 ? 8.013 -2.866 -21.498 1.00 48.50 75 ALA A N 1
ATOM 589 C CA . ALA A 1 75 ? 7.995 -4.118 -22.224 1.00 48.50 75 ALA A CA 1
ATOM 590 C C . ALA A 1 75 ? 9.324 -4.142 -22.982 1.00 48.50 75 ALA A C 1
ATOM 592 O O . ALA A 1 75 ? 9.644 -3.163 -23.657 1.00 48.50 75 ALA A O 1
ATOM 593 N N . GLY A 1 76 ? 10.129 -5.175 -22.730 1.00 44.97 76 GLY A N 1
ATOM 594 C CA . GLY A 1 76 ? 11.497 -5.278 -23.224 1.00 44.97 76 GLY A CA 1
ATOM 595 C C . GLY A 1 76 ? 11.601 -4.898 -24.699 1.00 44.97 76 GLY A C 1
ATOM 596 O O . GLY A 1 76 ? 10.792 -5.349 -25.511 1.00 44.97 76 GLY A O 1
ATOM 597 N N . ALA A 1 77 ? 12.572 -4.038 -24.994 1.00 33.91 77 ALA A N 1
ATOM 598 C CA . ALA A 1 77 ? 13.146 -3.917 -26.326 1.00 33.91 77 ALA A CA 1
ATOM 599 C C . ALA A 1 77 ? 14.060 -5.120 -26.589 1.00 33.91 77 ALA A C 1
ATOM 601 O O . ALA A 1 77 ? 14.681 -5.597 -25.607 1.00 33.91 77 ALA A O 1
#